Protein AF-A0A6I6NIF6-F1 (afdb_monomer_lite)

Foldseek 3Di:
DDDDDLNVVVVVVLLVLLVVLLVVLDAPLVSLLVSLLVQLVSPPDWAWEKEWEQELPQQKIKIWTACDDFDWQDAPPDDIDTDDADHHHTRPPADNVDRGDGTTMDMDGHDNVCDVVRVVVCCVVVPPDPVDPDPHDYHYHYHYRDPPDDPPDD

Sequence (154 aa):
MGRGLEAAAVMGRMRAASHALARTDVPPSRLMTRLDAFVADLADQLVTCVHLVVDQSTHEVILCLAGHLPVSALPPDGPARMLQTPVGVPLGVNDPYGAGAPFQQATQPAYRESLDQTADLLIKTLLPDMATPDDDVTLLLIGLPIPKGEDFRA

InterPro domains:
  IPR001932 PPM-type phosphatase-like domain [PF07228] (1-105)
  IPR036457 PPM-type phosphatase-like domain superfamily [G3DSA:3.60.40.10] (1-109)
  IPR052016 Bacterial Sigma Factor Regulator [PTHR43156] (1-95)

pLDDT: mean 70.95, std 18.5, range [36.78, 94.5]

Organism: NCBI:txid2686304

Secondary structure (DSSP, 8-state):
---SHHHHHHHHHHHHHHHHHHTT---HHHHHHHHHHHHHTTSS--BEEEEEEEETTTTEEEEEEESPPPPEE--TTS--EE----EEPPBT-S-TTS-SPPPPEEEEEPPGGGHHHHHHHHHHHHS--TTS--SS-EEEEEEPPPPP------

Structure (mmCIF, N/CA/C/O backbone):
data_AF-A0A6I6NIF6-F1
#
_entry.id   AF-A0A6I6NIF6-F1
#
loop_
_atom_site.group_PDB
_atom_site.id
_atom_site.type_symbol
_atom_site.label_atom_id
_atom_site.label_alt_id
_atom_site.label_comp_id
_atom_site.label_asym_id
_atom_site.label_entity_id
_atom_site.label_seq_id
_atom_site.pdbx_PDB_ins_code
_atom_site.Cartn_x
_atom_site.Cartn_y
_atom_site.Cartn_z
_atom_site.occupancy
_atom_site.B_iso_or_equiv
_atom_site.auth_seq_id
_atom_site.auth_comp_id
_atom_site.auth_asym_id
_atom_site.auth_atom_id
_atom_site.pdbx_PDB_model_num
ATOM 1 N N . MET A 1 1 ? 15.464 7.974 -4.167 1.00 47.84 1 MET A N 1
ATOM 2 C CA . MET A 1 1 ? 16.269 8.494 -5.301 1.00 47.84 1 MET A CA 1
ATOM 3 C C . MET A 1 1 ? 15.318 8.900 -6.414 1.00 47.84 1 MET A C 1
ATOM 5 O O . MET A 1 1 ? 14.572 8.054 -6.878 1.00 47.84 1 MET A O 1
ATOM 9 N N . GLY A 1 2 ? 15.321 10.170 -6.822 1.00 52.81 2 GLY A N 1
ATOM 10 C CA . GLY A 1 2 ? 14.531 10.636 -7.962 1.00 52.81 2 GLY A CA 1
ATOM 11 C C . GLY A 1 2 ? 14.369 12.151 -7.959 1.00 52.81 2 GLY A C 1
ATOM 12 O O . GLY A 1 2 ? 13.439 12.672 -7.359 1.00 52.81 2 GLY A O 1
ATOM 13 N N . ARG A 1 3 ? 15.266 12.871 -8.639 1.00 55.28 3 ARG A N 1
ATOM 14 C CA . ARG A 1 3 ? 15.111 14.309 -8.896 1.00 55.28 3 ARG A CA 1
ATOM 15 C C . ARG A 1 3 ? 14.909 14.527 -10.389 1.00 55.28 3 ARG A C 1
ATOM 17 O O . ARG A 1 3 ? 15.618 13.939 -11.199 1.00 55.28 3 ARG A O 1
ATOM 24 N N . GLY A 1 4 ? 13.961 15.391 -10.744 1.00 70.12 4 GLY A N 1
ATOM 25 C CA . GLY A 1 4 ? 13.710 15.793 -12.129 1.00 70.12 4 GLY A CA 1
ATOM 26 C C . GLY A 1 4 ? 12.474 15.157 -12.770 1.00 70.12 4 GLY A C 1
ATOM 27 O O . GLY A 1 4 ? 11.666 14.494 -12.121 1.00 70.12 4 GLY A O 1
ATOM 28 N N . LEU A 1 5 ? 12.314 15.415 -14.069 1.00 78.31 5 LEU A N 1
ATOM 29 C CA . LEU A 1 5 ? 11.116 15.083 -14.847 1.00 78.31 5 LEU A CA 1
ATOM 30 C C . LEU A 1 5 ? 10.793 13.582 -14.853 1.00 78.31 5 LEU A C 1
ATOM 32 O O . LEU A 1 5 ? 9.625 13.204 -14.831 1.00 78.31 5 LEU A O 1
ATOM 36 N N . GLU A 1 6 ? 11.818 12.735 -14.859 1.00 77.50 6 GLU A N 1
ATOM 37 C CA . GLU A 1 6 ? 11.664 11.281 -14.871 1.00 77.50 6 GLU A CA 1
ATOM 38 C C . GLU A 1 6 ? 11.024 10.761 -13.580 1.00 77.50 6 GLU A C 1
ATOM 40 O O . GLU A 1 6 ? 10.026 10.042 -13.636 1.00 77.50 6 GLU A O 1
ATOM 45 N N . ALA A 1 7 ? 11.512 11.211 -12.421 1.00 75.25 7 ALA A N 1
ATOM 46 C CA . ALA A 1 7 ? 10.924 10.878 -11.126 1.00 75.25 7 ALA A CA 1
ATOM 47 C C . ALA A 1 7 ? 9.482 11.397 -11.016 1.00 75.25 7 ALA A C 1
ATOM 49 O O . ALA A 1 7 ? 8.583 10.670 -10.596 1.00 75.25 7 ALA A O 1
ATOM 50 N N . ALA A 1 8 ? 9.223 12.624 -11.480 1.00 80.25 8 ALA A N 1
ATOM 51 C CA . ALA A 1 8 ? 7.867 13.169 -11.527 1.00 80.25 8 ALA A CA 1
ATOM 52 C C . ALA A 1 8 ? 6.931 12.326 -12.417 1.00 80.25 8 ALA A C 1
ATOM 54 O O . ALA A 1 8 ? 5.780 12.077 -12.049 1.00 80.25 8 ALA A O 1
ATOM 55 N N . ALA A 1 9 ? 7.422 11.835 -13.558 1.00 83.56 9 ALA A N 1
ATOM 56 C CA . ALA A 1 9 ? 6.663 10.967 -14.453 1.00 83.56 9 ALA A CA 1
ATOM 57 C C . ALA A 1 9 ? 6.387 9.587 -13.832 1.00 83.56 9 ALA A C 1
ATOM 59 O O . ALA A 1 9 ? 5.251 9.113 -13.900 1.00 83.56 9 ALA A O 1
ATOM 60 N N . VAL A 1 10 ? 7.385 8.964 -13.192 1.00 83.50 10 VAL A N 1
ATOM 61 C CA . VAL A 1 10 ? 7.225 7.715 -12.419 1.00 83.50 10 VAL A CA 1
ATOM 62 C C . VAL A 1 10 ? 6.137 7.887 -11.363 1.00 83.50 10 VAL A C 1
ATOM 64 O O . VAL A 1 10 ? 5.230 7.064 -11.261 1.00 83.50 10 VAL A O 1
ATOM 67 N N . MET A 1 11 ? 6.152 9.002 -10.639 1.00 82.38 11 MET A N 1
ATOM 68 C CA . MET A 1 11 ? 5.196 9.246 -9.564 1.00 82.38 11 MET A CA 1
ATOM 69 C C . MET A 1 11 ? 3.791 9.576 -10.054 1.00 82.38 11 MET A C 1
ATOM 71 O O . MET A 1 11 ? 2.812 9.134 -9.448 1.00 82.38 11 MET A O 1
ATOM 75 N N . GLY A 1 12 ? 3.667 10.278 -11.183 1.00 82.31 12 GLY A N 1
ATOM 76 C CA . GLY A 1 12 ? 2.386 10.455 -11.868 1.00 82.31 12 GLY A CA 1
ATOM 77 C C . GLY A 1 12 ? 1.772 9.112 -12.271 1.00 82.31 12 GLY A C 1
ATOM 78 O O . GLY A 1 12 ? 0.591 8.867 -12.017 1.00 82.31 12 GLY A O 1
ATOM 79 N N . ARG A 1 13 ? 2.595 8.206 -12.817 1.00 88.50 13 ARG A N 1
ATOM 80 C CA . ARG A 1 13 ? 2.191 6.836 -13.158 1.00 88.50 13 ARG A CA 1
ATOM 81 C C . ARG A 1 13 ? 1.793 6.023 -11.923 1.00 88.50 13 ARG A C 1
ATOM 83 O O . ARG A 1 13 ? 0.719 5.427 -11.927 1.00 88.50 13 ARG A O 1
ATOM 90 N N . MET A 1 14 ? 2.589 6.060 -10.853 1.00 86.62 14 MET A N 1
ATOM 91 C CA . MET A 1 14 ? 2.285 5.389 -9.581 1.00 86.62 14 MET A CA 1
ATOM 92 C C . MET A 1 14 ? 0.963 5.862 -8.977 1.00 86.62 14 MET A C 1
ATOM 94 O O . MET A 1 14 ?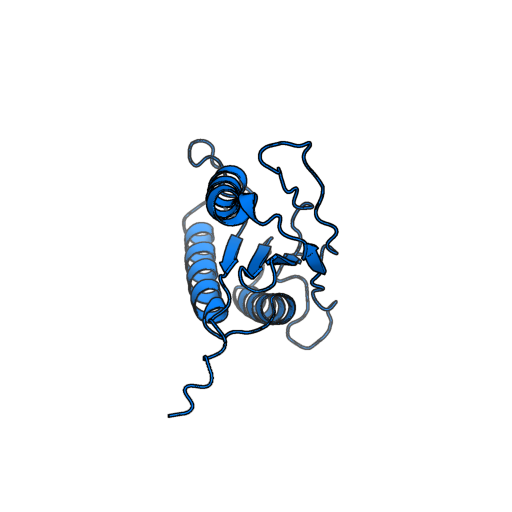 0.134 5.048 -8.571 1.00 86.62 14 MET A O 1
ATOM 98 N N . ARG A 1 15 ? 0.723 7.178 -8.966 1.00 80.12 15 ARG A N 1
ATOM 99 C CA . ARG A 1 15 ? -0.527 7.755 -8.463 1.00 80.12 15 ARG A CA 1
ATOM 100 C C . ARG A 1 15 ? -1.732 7.285 -9.276 1.00 80.12 15 ARG A C 1
ATOM 102 O O . ARG A 1 15 ? -2.748 6.918 -8.691 1.00 80.12 15 ARG A O 1
ATOM 109 N N . ALA A 1 16 ? -1.617 7.268 -10.603 1.00 82.81 16 ALA A N 1
ATOM 110 C CA . ALA A 1 16 ? -2.684 6.808 -11.486 1.00 82.81 16 ALA A CA 1
ATOM 111 C C . ALA A 1 16 ? -2.979 5.308 -11.308 1.00 82.81 16 ALA A C 1
ATOM 113 O O . ALA A 1 16 ? -4.138 4.934 -11.113 1.00 82.81 16 ALA A O 1
ATOM 114 N N . ALA A 1 17 ? -1.941 4.464 -11.326 1.00 87.94 17 ALA A N 1
ATOM 115 C CA . ALA A 1 17 ? -2.064 3.018 -11.144 1.00 87.94 17 ALA A CA 1
ATOM 116 C C . ALA A 1 17 ? -2.700 2.682 -9.794 1.00 87.94 17 ALA A C 1
ATOM 118 O O . ALA A 1 17 ? -3.645 1.897 -9.711 1.00 87.94 17 ALA A O 1
ATOM 119 N N . SER A 1 18 ? -2.235 3.348 -8.744 1.00 83.38 18 SER A N 1
ATOM 120 C CA . SER A 1 18 ? -2.780 3.156 -7.418 1.00 83.38 18 SER A CA 1
ATOM 121 C C . SER A 1 18 ? -4.244 3.579 -7.299 1.00 83.38 18 SER A C 1
ATOM 123 O O . SER A 1 18 ? -5.071 2.809 -6.815 1.00 83.38 18 SER A O 1
ATOM 125 N N . HIS A 1 19 ? -4.598 4.765 -7.797 1.00 78.81 19 HIS A N 1
ATOM 126 C CA . HIS A 1 19 ? -5.982 5.229 -7.767 1.00 78.81 19 HIS A CA 1
ATOM 127 C C . HIS A 1 19 ? -6.921 4.282 -8.533 1.00 78.81 19 HIS A C 1
ATOM 129 O O . HIS A 1 19 ? -8.049 4.041 -8.105 1.00 78.81 19 HIS A O 1
ATOM 135 N N . ALA A 1 20 ? -6.465 3.701 -9.648 1.00 82.38 20 ALA A N 1
ATOM 136 C CA . ALA A 1 20 ? -7.225 2.685 -10.369 1.00 82.38 20 ALA A CA 1
ATOM 137 C C . ALA A 1 20 ? -7.396 1.396 -9.544 1.00 82.38 20 ALA A C 1
ATOM 139 O O . ALA A 1 20 ? -8.505 0.872 -9.445 1.00 82.38 20 ALA A O 1
ATOM 140 N N . LEU A 1 21 ? -6.322 0.907 -8.916 1.00 82.12 21 LEU A N 1
ATOM 141 C CA . LEU A 1 21 ? -6.339 -0.310 -8.101 1.00 82.12 21 LEU A CA 1
ATOM 142 C C . LEU A 1 21 ? -7.177 -0.166 -6.826 1.00 82.12 21 LEU A C 1
ATOM 144 O O . LEU A 1 21 ? -7.890 -1.106 -6.471 1.00 82.12 21 LEU A O 1
ATOM 148 N N . ALA A 1 22 ? -7.154 1.000 -6.179 1.00 78.69 22 ALA A N 1
ATOM 149 C CA . ALA A 1 22 ? -7.939 1.290 -4.978 1.00 78.69 22 ALA A CA 1
ATOM 150 C C . ALA A 1 22 ? -9.454 1.151 -5.215 1.00 78.69 22 ALA A C 1
ATOM 152 O O . ALA A 1 22 ? -10.201 0.826 -4.299 1.00 78.69 22 ALA A O 1
ATOM 153 N N . ARG A 1 23 ? -9.918 1.316 -6.462 1.00 78.12 23 ARG A N 1
ATOM 154 C CA . ARG A 1 23 ? -11.331 1.148 -6.847 1.00 78.12 23 ARG A CA 1
ATOM 155 C C . ARG A 1 23 ? -11.752 -0.308 -7.057 1.00 78.12 23 ARG A C 1
ATOM 157 O O . ARG A 1 23 ? -12.916 -0.554 -7.352 1.00 78.12 23 ARG A O 1
ATOM 164 N N . THR A 1 24 ? -10.826 -1.265 -6.955 1.00 80.62 24 THR A N 1
ATOM 165 C CA . THR A 1 24 ? -11.101 -2.690 -7.224 1.00 80.62 24 THR A CA 1
ATOM 166 C C . THR A 1 24 ? -11.516 -3.493 -5.988 1.00 80.62 24 THR A C 1
ATOM 168 O O . THR A 1 24 ? -11.614 -4.713 -6.086 1.00 80.62 24 THR A O 1
ATOM 171 N N . ASP A 1 25 ? -11.746 -2.824 -4.850 1.00 76.69 25 ASP A N 1
ATOM 172 C CA . ASP A 1 25 ? -12.160 -3.416 -3.562 1.00 76.69 25 ASP A CA 1
ATOM 173 C C . ASP A 1 25 ? -11.295 -4.614 -3.124 1.00 76.69 25 ASP A C 1
ATOM 175 O O . ASP A 1 25 ? -11.754 -5.601 -2.550 1.00 76.69 25 ASP A O 1
ATOM 179 N N . VAL A 1 26 ? -10.000 -4.562 -3.450 1.00 85.19 26 VAL A N 1
ATOM 180 C CA . VAL A 1 26 ? -9.047 -5.596 -3.045 1.00 85.19 26 VAL A CA 1
ATOM 181 C C . VAL A 1 26 ? -8.408 -5.257 -1.699 1.00 85.19 26 VAL A C 1
ATOM 183 O O . VAL A 1 26 ? -8.159 -4.083 -1.419 1.00 85.19 26 VAL A O 1
ATOM 186 N N . PRO A 1 27 ? -8.056 -6.269 -0.883 1.00 87.75 27 PRO A N 1
ATOM 187 C CA . PRO A 1 27 ? -7.347 -6.037 0.369 1.00 87.75 27 PRO A CA 1
ATOM 188 C C . PRO A 1 27 ? -6.017 -5.286 0.164 1.00 87.75 27 PRO A C 1
ATOM 190 O O . PRO A 1 27 ? -5.341 -5.531 -0.844 1.00 87.75 27 PRO A O 1
ATOM 193 N N . PRO A 1 28 ? -5.588 -4.446 1.129 1.00 89.44 28 PRO A N 1
ATOM 194 C CA . PRO A 1 28 ? -4.350 -3.664 1.049 1.00 89.44 28 PRO A CA 1
ATOM 195 C C . PRO A 1 28 ? -3.103 -4.463 0.653 1.00 89.44 28 PRO A C 1
ATOM 197 O O . PRO A 1 28 ? -2.352 -4.032 -0.217 1.00 89.44 28 PRO A O 1
ATOM 200 N N . SER A 1 29 ? -2.908 -5.655 1.223 1.00 92.38 29 SER A N 1
ATOM 201 C CA . SER A 1 29 ? -1.788 -6.554 0.885 1.00 92.38 29 SER A CA 1
ATOM 202 C C . SER A 1 29 ? -1.752 -6.938 -0.600 1.00 92.38 29 SER A C 1
ATOM 204 O O . SER A 1 29 ? -0.700 -6.929 -1.248 1.00 92.38 29 SER A O 1
ATOM 206 N N . ARG A 1 30 ? -2.921 -7.234 -1.177 1.00 92.31 30 ARG A N 1
ATOM 207 C CA . ARG A 1 30 ? -3.057 -7.612 -2.586 1.00 92.31 30 ARG A CA 1
ATOM 208 C C . ARG A 1 30 ? -2.913 -6.410 -3.511 1.00 92.31 30 ARG A C 1
ATOM 210 O O . ARG A 1 30 ? -2.340 -6.553 -4.588 1.00 92.31 30 ARG A O 1
ATOM 217 N N . LEU A 1 31 ? -3.407 -5.242 -3.102 1.00 91.62 31 LEU A N 1
ATOM 218 C CA . LEU A 1 31 ? -3.152 -3.990 -3.814 1.00 91.62 31 LEU A CA 1
ATOM 219 C C . LEU A 1 31 ? -1.650 -3.705 -3.872 1.00 91.62 31 LEU A C 1
ATOM 221 O O . LEU A 1 31 ? -1.132 -3.437 -4.952 1.00 91.62 31 LEU A O 1
ATOM 225 N N . MET A 1 32 ? -0.955 -3.843 -2.740 1.00 92.19 32 MET A N 1
ATOM 226 C CA . MET A 1 32 ? 0.488 -3.629 -2.646 1.00 92.19 32 MET A CA 1
ATOM 227 C C . MET A 1 32 ? 1.258 -4.587 -3.559 1.00 92.19 32 MET A C 1
ATOM 229 O O . MET A 1 32 ? 2.115 -4.153 -4.314 1.00 92.19 32 MET A O 1
ATOM 233 N N . THR A 1 33 ? 0.856 -5.861 -3.604 1.00 92.81 33 THR A N 1
ATOM 234 C CA . THR A 1 33 ? 1.426 -6.858 -4.532 1.00 92.81 33 THR A CA 1
ATOM 235 C C . THR A 1 33 ? 1.245 -6.462 -6.006 1.00 92.81 33 THR A C 1
ATOM 237 O O . THR A 1 33 ? 2.130 -6.673 -6.828 1.00 92.81 33 THR A O 1
ATOM 240 N N . ARG A 1 34 ? 0.100 -5.871 -6.374 1.00 92.12 34 ARG A N 1
ATOM 241 C CA . ARG A 1 34 ? -0.137 -5.397 -7.751 1.00 92.12 34 ARG A CA 1
ATOM 242 C C . ARG A 1 34 ? 0.667 -4.140 -8.077 1.00 92.12 34 ARG A C 1
ATOM 244 O O . ARG A 1 34 ? 1.122 -3.999 -9.207 1.00 92.12 34 ARG A O 1
ATOM 251 N N . LEU A 1 35 ? 0.829 -3.239 -7.109 1.00 91.31 35 LEU A N 1
ATOM 252 C CA . LEU A 1 35 ? 1.697 -2.071 -7.258 1.00 91.31 35 LEU A CA 1
ATOM 253 C C . LEU A 1 35 ? 3.168 -2.468 -7.372 1.00 91.31 35 LEU A C 1
ATOM 255 O O . LEU A 1 35 ? 3.895 -1.852 -8.134 1.00 91.31 35 LEU A O 1
ATOM 259 N N . ASP A 1 36 ? 3.591 -3.505 -6.661 1.00 92.06 36 ASP A N 1
ATOM 260 C CA . ASP A 1 36 ? 4.949 -4.041 -6.714 1.00 92.06 36 ASP A CA 1
ATOM 261 C C . ASP A 1 36 ? 5.292 -4.562 -8.114 1.00 92.06 36 ASP A C 1
ATOM 263 O O . ASP A 1 36 ? 6.285 -4.147 -8.706 1.00 92.06 36 ASP A O 1
ATOM 267 N N . ALA A 1 37 ? 4.392 -5.358 -8.705 1.00 90.69 37 ALA A N 1
ATOM 268 C CA . ALA A 1 37 ? 4.513 -5.795 -10.096 1.00 90.69 37 ALA A CA 1
ATOM 269 C C . ALA A 1 37 ? 4.533 -4.609 -11.077 1.00 90.69 37 ALA A C 1
ATOM 271 O O . ALA A 1 37 ? 5.326 -4.588 -12.011 1.00 90.69 37 ALA A O 1
ATOM 272 N N . PHE A 1 38 ? 3.705 -3.589 -10.837 1.00 90.81 38 PHE A N 1
ATOM 273 C CA . PHE A 1 38 ? 3.713 -2.374 -11.648 1.00 90.81 38 PHE A CA 1
ATOM 274 C C . PHE A 1 38 ? 5.038 -1.601 -11.548 1.00 90.81 38 PHE A C 1
ATOM 276 O O . PHE A 1 38 ? 5.511 -1.079 -12.553 1.00 90.81 38 PHE A O 1
ATOM 283 N N . VAL A 1 39 ? 5.648 -1.514 -10.361 1.00 89.69 39 VAL A N 1
ATOM 284 C CA . VAL A 1 39 ? 6.959 -0.869 -10.172 1.00 89.69 39 VAL A CA 1
ATOM 285 C C . VAL A 1 39 ? 8.066 -1.670 -10.851 1.00 89.69 39 VAL A C 1
ATOM 287 O O . VAL A 1 39 ? 8.953 -1.063 -11.448 1.00 89.69 39 VAL A O 1
ATOM 290 N N . ALA A 1 40 ? 7.993 -3.004 -10.829 1.00 87.56 40 ALA A N 1
ATOM 291 C CA . ALA A 1 40 ? 8.948 -3.861 -11.527 1.00 87.56 40 ALA A CA 1
ATOM 292 C C . ALA A 1 40 ? 9.000 -3.567 -13.042 1.00 87.56 40 ALA A C 1
ATOM 294 O O . ALA A 1 40 ? 10.082 -3.559 -13.628 1.00 87.56 40 ALA A O 1
ATOM 295 N N . ASP A 1 41 ? 7.864 -3.216 -13.657 1.00 87.69 41 ASP A N 1
ATOM 296 C CA . ASP A 1 41 ? 7.793 -2.808 -15.070 1.00 87.69 41 ASP A CA 1
ATOM 297 C C . ASP A 1 41 ? 8.435 -1.434 -15.350 1.00 87.69 41 ASP A C 1
ATOM 299 O O . ASP A 1 41 ? 8.703 -1.095 -16.505 1.00 87.69 41 ASP A O 1
ATOM 303 N N . LEU A 1 42 ? 8.681 -0.615 -14.320 1.00 84.06 42 LEU A N 1
ATOM 304 C CA . LEU A 1 42 ? 9.281 0.713 -14.475 1.00 84.06 42 LEU A CA 1
ATOM 305 C C . LEU A 1 42 ? 10.815 0.706 -14.508 1.00 84.06 42 LEU A C 1
ATOM 307 O O . LEU A 1 42 ? 11.366 1.773 -14.760 1.00 84.06 42 LEU A O 1
ATOM 311 N N . ALA A 1 43 ? 11.450 -0.461 -14.317 1.00 74.62 43 ALA A N 1
ATOM 312 C CA . ALA A 1 43 ? 12.896 -0.722 -14.283 1.00 74.62 43 ALA A CA 1
ATOM 313 C C . ALA A 1 43 ? 13.706 0.172 -13.315 1.00 74.62 43 ALA A C 1
ATOM 315 O O . ALA A 1 43 ? 13.665 1.400 -13.362 1.00 74.62 43 ALA A O 1
ATOM 316 N N . ASP A 1 44 ? 14.484 -0.454 -12.428 1.00 77.19 44 ASP A N 1
ATOM 317 C CA . ASP A 1 44 ? 15.379 0.221 -11.469 1.00 77.19 44 ASP A CA 1
ATOM 318 C C . ASP A 1 44 ? 14.696 1.259 -10.548 1.00 77.19 44 ASP A C 1
ATOM 320 O O . ASP A 1 44 ? 15.345 2.156 -10.005 1.00 77.19 44 ASP A O 1
ATOM 324 N N . GLN A 1 45 ? 13.380 1.144 -10.341 1.00 83.00 45 GLN A N 1
ATOM 325 C CA . GLN A 1 45 ? 12.622 1.998 -9.426 1.00 83.00 45 GLN A CA 1
ATOM 326 C C . GLN A 1 45 ? 12.347 1.277 -8.110 1.00 83.00 45 GLN A C 1
ATOM 328 O O . GLN A 1 45 ? 11.893 0.136 -8.101 1.00 83.00 45 GLN A O 1
ATOM 333 N N . LEU A 1 46 ? 12.555 1.985 -7.001 1.00 85.94 46 LEU A N 1
ATOM 334 C CA . LEU A 1 46 ? 12.137 1.554 -5.671 1.00 85.94 46 LEU A CA 1
ATOM 335 C C . LEU A 1 46 ? 11.207 2.600 -5.072 1.00 85.94 46 LEU A C 1
ATOM 337 O O . LEU A 1 46 ? 11.541 3.786 -5.050 1.00 85.94 46 LEU A O 1
ATOM 341 N N . VAL A 1 47 ? 10.052 2.160 -4.573 1.00 85.31 47 VAL A N 1
ATOM 342 C CA . VAL A 1 47 ? 9.030 3.064 -4.026 1.00 85.31 47 VAL A CA 1
ATOM 343 C C . VAL A 1 47 ? 8.604 2.601 -2.641 1.00 85.31 47 VAL A C 1
ATOM 345 O O . VAL A 1 47 ? 8.213 1.449 -2.452 1.00 85.31 47 VAL A O 1
ATOM 348 N N . THR A 1 48 ? 8.648 3.507 -1.666 1.00 86.19 48 THR A N 1
ATOM 349 C CA . THR A 1 48 ? 8.036 3.270 -0.359 1.00 86.19 48 THR A CA 1
ATOM 350 C C . THR A 1 48 ? 6.554 3.636 -0.419 1.00 86.19 48 THR A C 1
ATOM 352 O O . THR A 1 48 ? 6.142 4.600 -1.070 1.00 86.19 48 THR A O 1
ATOM 355 N N . CYS A 1 49 ? 5.706 2.831 0.213 1.00 85.56 49 CYS A N 1
ATOM 356 C CA . CYS A 1 49 ? 4.263 3.014 0.126 1.00 85.56 49 CYS A CA 1
ATOM 357 C C . CYS A 1 49 ? 3.563 2.627 1.426 1.00 85.56 49 CYS A C 1
ATOM 359 O O . CYS A 1 49 ? 3.904 1.632 2.072 1.00 85.56 49 CYS A O 1
ATOM 361 N N . VAL A 1 50 ? 2.542 3.410 1.773 1.00 85.19 50 VAL A N 1
ATOM 362 C CA . VAL A 1 50 ? 1.571 3.082 2.815 1.00 85.19 50 VAL A CA 1
ATOM 363 C C . VAL A 1 50 ? 0.196 3.046 2.176 1.00 85.19 50 VAL A C 1
ATOM 365 O O . VAL A 1 50 ? -0.278 4.042 1.625 1.00 85.19 50 VAL A O 1
ATOM 368 N N . HIS A 1 51 ? -0.467 1.900 2.298 1.00 85.69 51 HIS A N 1
ATOM 369 C CA . HIS A 1 51 ? -1.877 1.775 1.967 1.00 85.69 51 HIS A CA 1
ATOM 370 C C . HIS A 1 51 ? -2.692 1.635 3.246 1.00 85.69 51 HIS A C 1
ATOM 372 O O . HIS A 1 51 ? -2.475 0.701 4.022 1.00 85.69 51 HIS A O 1
ATOM 378 N N . LEU A 1 52 ? -3.635 2.551 3.444 1.00 80.94 52 LEU A N 1
ATOM 379 C CA . LEU A 1 52 ? -4.466 2.644 4.632 1.00 80.94 52 LEU A CA 1
ATOM 380 C C . LEU A 1 52 ? -5.938 2.668 4.213 1.00 80.94 52 LEU A C 1
ATOM 382 O O . LEU A 1 52 ? -6.364 3.517 3.433 1.00 80.94 52 LEU A O 1
ATOM 386 N N . VAL A 1 53 ? -6.722 1.730 4.736 1.00 81.75 53 VAL A N 1
ATOM 387 C CA . VAL A 1 53 ? -8.178 1.696 4.556 1.00 81.75 53 VAL A CA 1
ATOM 388 C C . VAL A 1 53 ? -8.834 2.000 5.881 1.00 81.75 53 VAL A C 1
ATOM 390 O O . VAL A 1 53 ? -8.496 1.379 6.885 1.00 81.75 53 VAL A O 1
ATOM 393 N N . VAL A 1 54 ? -9.771 2.937 5.874 1.00 77.44 54 VAL A N 1
ATOM 394 C CA . VAL A 1 54 ? -10.553 3.298 7.053 1.00 77.44 54 VAL A CA 1
ATOM 395 C C . VAL A 1 54 ? -11.960 2.741 6.902 1.00 77.44 54 VAL A C 1
ATOM 397 O O . VAL A 1 54 ? -12.743 3.278 6.125 1.00 77.44 54 VAL A O 1
ATOM 400 N N . ASP A 1 55 ? -12.293 1.695 7.655 1.00 76.38 55 ASP A N 1
ATOM 401 C CA . ASP A 1 55 ? -13.644 1.142 7.701 1.00 76.38 55 ASP A CA 1
ATOM 402 C C . ASP A 1 55 ? -14.458 1.804 8.814 1.00 76.38 55 ASP A C 1
ATOM 404 O O . ASP A 1 55 ? -14.302 1.532 10.006 1.00 76.38 55 ASP A O 1
ATOM 408 N N . GLN A 1 56 ? -15.341 2.714 8.406 1.00 69.94 56 GLN A N 1
ATOM 409 C CA . GLN A 1 56 ? -16.214 3.437 9.325 1.00 69.94 56 GLN A CA 1
ATOM 410 C C . GLN A 1 56 ? -17.328 2.556 9.900 1.00 69.94 56 GLN A C 1
ATOM 412 O O . GLN A 1 56 ? -17.847 2.872 10.968 1.00 69.94 56 GLN A O 1
ATOM 417 N N . SER A 1 57 ? -17.694 1.469 9.214 1.00 76.06 57 SER A N 1
ATOM 418 C CA . SER A 1 57 ? -18.757 0.564 9.654 1.00 76.06 57 SER A CA 1
ATOM 419 C C . SER A 1 57 ? -18.289 -0.344 10.789 1.00 76.06 57 SER A C 1
ATOM 421 O O . SER A 1 57 ? -19.045 -0.593 11.728 1.00 76.06 57 SER A O 1
ATOM 423 N N . THR A 1 58 ? -17.029 -0.785 10.739 1.00 78.25 58 THR A N 1
ATOM 424 C CA . THR A 1 58 ? -16.415 -1.621 11.780 1.00 78.25 58 THR A CA 1
ATOM 425 C C . THR A 1 58 ? -15.590 -0.824 12.787 1.00 78.25 58 THR A C 1
ATOM 427 O O . THR A 1 58 ? -15.210 -1.368 13.821 1.00 78.25 58 THR A O 1
ATOM 430 N N . HIS A 1 59 ? -15.354 0.467 12.531 1.00 75.75 59 HIS A N 1
ATOM 431 C CA . HIS A 1 59 ? -14.426 1.305 13.292 1.00 75.75 59 HIS A CA 1
ATOM 432 C C . HIS A 1 59 ? -13.017 0.707 13.324 1.00 75.75 59 HIS A C 1
ATOM 434 O O . HIS A 1 59 ? -12.384 0.599 14.374 1.00 75.75 59 HIS A O 1
ATOM 440 N N . GLU A 1 60 ? -12.504 0.336 12.155 1.00 81.00 60 GLU A N 1
ATOM 441 C CA . GLU A 1 60 ? -11.178 -0.252 12.002 1.00 81.00 60 GLU A CA 1
ATOM 442 C C . GLU A 1 60 ? -10.353 0.488 10.950 1.00 81.00 60 GLU A C 1
ATOM 444 O O . GLU A 1 60 ? -10.867 1.110 10.021 1.00 81.00 60 GLU A O 1
ATOM 449 N N . VAL A 1 61 ? -9.035 0.405 11.097 1.00 81.31 61 VAL A N 1
ATOM 450 C CA . VAL A 1 61 ? -8.067 0.809 10.086 1.00 81.31 61 VAL A CA 1
ATOM 451 C C . VAL A 1 61 ? -7.273 -0.414 9.665 1.00 81.31 61 VAL A C 1
ATOM 453 O O . VAL A 1 61 ? -6.732 -1.125 10.509 1.00 81.31 61 VAL A O 1
ATOM 456 N N . ILE A 1 62 ? -7.160 -0.640 8.363 1.00 87.44 62 ILE A N 1
ATOM 457 C CA . ILE A 1 62 ? -6.351 -1.712 7.789 1.00 87.44 62 ILE A CA 1
ATOM 458 C C . ILE A 1 62 ? -5.149 -1.077 7.101 1.00 87.44 62 ILE A C 1
ATOM 460 O O . ILE A 1 62 ? -5.315 -0.252 6.204 1.00 87.44 62 ILE A O 1
ATOM 464 N N . LEU A 1 63 ? -3.943 -1.469 7.502 1.00 88.88 63 LEU A N 1
ATOM 465 C CA . LEU A 1 63 ? -2.698 -0.916 6.979 1.00 88.88 63 LEU A CA 1
ATOM 466 C C . LEU A 1 63 ? -1.854 -1.991 6.314 1.00 88.88 63 LEU A C 1
ATOM 468 O O . LEU A 1 63 ? -1.799 -3.121 6.790 1.00 88.88 63 LEU A O 1
ATOM 472 N N . CYS A 1 64 ? -1.152 -1.612 5.252 1.00 92.50 64 CYS A N 1
ATOM 473 C CA . CYS A 1 64 ? -0.097 -2.397 4.624 1.00 92.50 64 CYS A CA 1
ATOM 474 C C . CYS A 1 64 ? 1.061 -1.461 4.259 1.00 92.50 64 CYS A C 1
ATOM 476 O O . CYS A 1 64 ? 0.838 -0.439 3.606 1.00 92.50 64 CYS A O 1
ATOM 478 N N . LEU A 1 65 ? 2.281 -1.795 4.692 1.00 91.44 65 LEU A N 1
ATOM 479 C CA . LEU A 1 65 ? 3.470 -0.958 4.514 1.00 91.44 65 LEU A CA 1
ATOM 480 C C . LEU A 1 65 ? 4.489 -1.664 3.614 1.00 91.44 65 LEU A C 1
ATOM 482 O O . LEU A 1 65 ? 4.801 -2.836 3.823 1.00 91.44 65 LEU A O 1
ATOM 486 N N . ALA A 1 66 ? 5.041 -0.924 2.656 1.00 91.50 66 ALA A N 1
ATOM 487 C CA . ALA A 1 66 ? 6.142 -1.338 1.793 1.00 91.50 66 ALA A CA 1
ATOM 488 C C . ALA A 1 66 ? 7.309 -0.362 1.975 1.00 91.50 66 ALA A C 1
ATOM 490 O O . ALA A 1 66 ? 7.234 0.783 1.534 1.00 91.50 66 ALA A O 1
ATOM 491 N N . GLY A 1 67 ? 8.357 -0.774 2.689 1.00 87.50 67 GLY A N 1
ATOM 492 C CA . GLY A 1 67 ? 9.576 0.011 2.912 1.00 87.50 67 GLY A CA 1
ATOM 493 C C . GLY A 1 67 ? 9.395 1.317 3.691 1.00 87.50 67 GLY A C 1
ATOM 494 O O . GLY A 1 67 ? 10.339 2.092 3.796 1.00 87.50 67 GLY A O 1
ATOM 495 N N . HIS A 1 68 ? 8.197 1.587 4.208 1.00 84.31 68 HIS A N 1
ATOM 496 C CA . HIS A 1 68 ? 7.866 2.837 4.881 1.00 84.31 68 HIS A CA 1
ATOM 497 C C . HIS A 1 68 ? 8.102 2.745 6.392 1.00 84.31 68 HIS A C 1
ATOM 499 O O . HIS A 1 68 ? 7.934 1.680 6.992 1.00 84.31 68 HIS A O 1
ATOM 505 N N . LEU A 1 69 ? 8.440 3.874 7.024 1.00 75.56 69 LEU A N 1
ATOM 506 C CA . LEU A 1 69 ? 8.565 3.943 8.477 1.00 75.56 69 LEU A CA 1
ATOM 507 C C . LEU A 1 69 ? 7.226 3.616 9.171 1.00 75.56 69 LEU A C 1
ATOM 509 O O . LEU A 1 69 ? 6.158 3.904 8.618 1.00 75.56 69 LEU A O 1
ATOM 513 N N . PRO A 1 70 ? 7.259 3.039 10.385 1.00 74.62 70 PRO A N 1
ATOM 514 C CA . PRO A 1 70 ? 6.055 2.763 11.161 1.00 74.62 70 PRO A CA 1
ATOM 515 C C . PRO A 1 70 ? 5.132 3.987 11.291 1.00 74.62 70 PRO A C 1
ATOM 517 O O . PRO A 1 70 ? 5.579 5.094 11.588 1.00 74.62 70 PRO A O 1
ATOM 520 N N . VAL A 1 71 ? 3.831 3.779 11.074 1.00 71.31 71 VAL A N 1
ATOM 521 C CA . VAL A 1 71 ? 2.815 4.841 11.120 1.00 71.31 71 VAL A CA 1
ATOM 522 C C . VAL A 1 71 ? 2.317 5.016 12.550 1.00 71.31 71 VAL A C 1
ATOM 524 O O . VAL A 1 71 ? 1.930 4.047 13.202 1.00 71.31 71 VAL A O 1
ATOM 527 N N . SER A 1 72 ? 2.270 6.256 13.031 1.00 70.12 72 SER A N 1
ATOM 528 C CA . SER A 1 72 ? 1.647 6.595 14.313 1.00 70.12 72 SER A CA 1
ATOM 529 C C . SER A 1 72 ? 0.269 7.216 14.104 1.00 70.12 72 SER A C 1
ATOM 531 O O . SER A 1 72 ? 0.082 8.048 13.222 1.00 70.12 72 SER A O 1
ATOM 533 N N . ALA A 1 73 ? -0.693 6.830 14.936 1.00 70.00 73 ALA A N 1
ATOM 534 C CA . ALA A 1 73 ? -1.983 7.492 15.049 1.00 70.00 73 ALA A CA 1
ATOM 535 C C . ALA A 1 73 ? -1.963 8.450 16.241 1.00 70.00 73 ALA A C 1
ATOM 537 O O . ALA A 1 73 ? -1.603 8.054 17.350 1.00 70.00 73 ALA A O 1
ATOM 538 N N . LEU A 1 74 ? -2.389 9.690 16.020 1.00 63.88 74 LEU A N 1
ATOM 539 C CA . LEU A 1 74 ? -2.574 10.684 17.070 1.00 63.88 74 LEU A CA 1
ATOM 540 C C . LEU A 1 74 ? -4.078 10.834 17.347 1.00 63.88 74 LEU A C 1
ATOM 542 O O . LEU A 1 74 ? -4.776 11.420 16.520 1.00 63.88 74 LEU A O 1
ATOM 546 N N . PRO A 1 75 ? -4.604 10.266 18.447 1.00 62.81 75 PRO A N 1
ATOM 547 C CA . PRO A 1 75 ? -5.989 10.498 18.835 1.00 62.81 75 PRO A CA 1
ATOM 548 C C . PRO A 1 75 ? -6.182 11.960 19.290 1.00 62.81 75 PRO A C 1
ATOM 550 O O . PRO A 1 75 ? -5.238 12.536 19.833 1.00 62.81 75 PRO A O 1
ATOM 553 N N . PRO A 1 76 ? -7.385 12.547 19.121 1.00 56.56 76 PRO A N 1
ATOM 554 C CA . PRO A 1 76 ? -7.669 13.934 19.504 1.00 56.56 76 PRO A CA 1
ATOM 555 C C . PRO A 1 76 ? -7.320 14.251 20.964 1.00 56.56 76 PRO A C 1
ATOM 557 O O . PRO A 1 76 ? -6.712 15.281 21.237 1.00 56.56 76 PRO A O 1
ATOM 560 N N . ASP A 1 77 ? -7.630 13.324 21.877 1.00 62.94 77 ASP A N 1
ATOM 561 C CA . ASP A 1 77 ? -7.511 13.524 23.327 1.00 62.94 77 ASP A CA 1
ATOM 562 C C . ASP A 1 77 ? -6.521 12.558 23.998 1.00 62.94 77 ASP A C 1
ATOM 564 O O . ASP A 1 77 ? -6.722 12.105 25.126 1.00 62.94 77 ASP A O 1
ATOM 568 N N . GLY A 1 78 ? -5.429 12.193 23.321 1.00 65.38 78 GLY A N 1
ATOM 569 C CA . GLY A 1 78 ? -4.478 11.247 23.900 1.00 65.38 78 GLY A CA 1
ATOM 570 C C . GLY A 1 78 ? -3.084 11.257 23.284 1.00 65.38 78 GLY A C 1
ATOM 571 O O . GLY A 1 78 ? -2.824 11.953 22.303 1.00 65.38 78 GLY A O 1
ATOM 572 N N . PRO A 1 79 ? -2.158 10.473 23.861 1.00 68.06 79 PRO A N 1
ATOM 573 C CA . PRO A 1 79 ? -0.813 10.355 23.324 1.00 68.06 79 PRO A CA 1
ATOM 574 C C . PRO A 1 79 ? -0.825 9.651 21.963 1.00 68.06 79 PRO A C 1
ATOM 576 O O . PRO A 1 79 ? -1.643 8.762 21.708 1.00 68.06 79 PRO A O 1
ATOM 579 N N . ALA A 1 80 ? 0.134 10.015 21.107 1.00 67.19 80 ALA A N 1
ATOM 580 C CA . ALA A 1 80 ? 0.391 9.293 19.868 1.00 67.19 80 ALA A CA 1
ATOM 581 C C . ALA A 1 80 ? 0.649 7.807 20.159 1.00 67.19 80 ALA A C 1
ATOM 583 O O . ALA A 1 80 ? 1.396 7.454 21.075 1.00 67.19 80 ALA A O 1
ATOM 584 N N . ARG A 1 81 ? 0.049 6.935 19.352 1.00 68.12 81 ARG A N 1
ATOM 585 C CA . ARG A 1 81 ? 0.222 5.484 19.428 1.00 68.12 81 ARG A CA 1
ATOM 586 C C . ARG A 1 81 ? 0.762 4.949 18.113 1.00 68.12 81 ARG A C 1
ATOM 588 O O . ARG A 1 81 ? 0.263 5.291 17.044 1.00 68.12 81 ARG A O 1
ATOM 595 N N . MET A 1 82 ? 1.751 4.069 18.189 1.00 73.00 82 MET A N 1
ATOM 596 C CA . MET A 1 82 ? 2.266 3.388 17.006 1.00 73.00 82 MET A CA 1
ATOM 597 C C . MET A 1 82 ? 1.265 2.334 16.530 1.00 73.00 82 MET A C 1
ATOM 599 O O . MET A 1 82 ? 0.828 1.493 17.321 1.00 73.00 82 MET A O 1
ATOM 603 N N . LEU A 1 83 ? 0.928 2.349 15.243 1.00 80.75 83 LEU A N 1
ATOM 604 C CA . LEU A 1 83 ? 0.100 1.318 14.630 1.00 80.75 83 LEU A CA 1
ATOM 605 C C . LEU A 1 83 ? 0.957 0.077 14.380 1.00 80.75 83 LEU A C 1
ATOM 607 O O . LEU A 1 83 ? 1.933 0.115 13.633 1.00 80.75 83 LEU A O 1
ATOM 611 N N . GLN A 1 84 ? 0.592 -1.036 15.016 1.00 86.44 84 GLN A N 1
ATOM 612 C CA . GLN A 1 84 ? 1.345 -2.286 14.925 1.00 86.44 84 GLN A CA 1
ATOM 613 C C . GLN A 1 84 ? 1.079 -2.959 13.575 1.00 86.44 84 GLN A C 1
ATOM 615 O O . GLN A 1 84 ? 0.082 -3.656 13.404 1.00 86.44 84 GLN A O 1
ATOM 620 N N . THR A 1 85 ? 1.958 -2.728 12.602 1.00 87.69 85 THR A N 1
ATOM 621 C CA . THR A 1 85 ? 1.855 -3.325 11.264 1.00 87.69 85 THR A CA 1
ATOM 622 C C . THR A 1 85 ? 3.233 -3.789 10.800 1.00 87.69 85 THR A C 1
ATOM 624 O O . THR A 1 85 ? 4.184 -3.014 10.920 1.00 87.69 85 THR A O 1
ATOM 627 N N . PRO A 1 86 ? 3.375 -5.019 10.272 1.00 92.25 86 PRO A N 1
ATOM 628 C CA . PRO A 1 86 ? 4.631 -5.452 9.675 1.00 92.25 86 PRO A CA 1
ATOM 629 C C . PRO A 1 86 ? 5.038 -4.537 8.515 1.00 92.25 86 PRO A C 1
ATOM 631 O O . PRO A 1 86 ? 4.197 -4.118 7.718 1.00 92.25 86 PRO A O 1
ATOM 634 N N . VAL A 1 87 ? 6.333 -4.247 8.412 1.00 90.25 87 VAL A N 1
ATOM 635 C CA . VAL A 1 87 ? 6.896 -3.449 7.317 1.00 90.25 87 VAL A CA 1
ATOM 636 C C . VAL A 1 87 ? 7.486 -4.402 6.284 1.00 90.25 87 VAL A C 1
ATOM 638 O O . VAL A 1 87 ? 8.426 -5.137 6.584 1.00 90.25 87 VAL A O 1
ATOM 641 N N . GLY A 1 88 ? 6.914 -4.411 5.080 1.00 91.50 88 GLY A N 1
ATOM 642 C CA . GLY A 1 88 ? 7.468 -5.132 3.936 1.00 91.50 88 GLY A CA 1
ATOM 643 C C . GLY A 1 88 ? 8.670 -4.410 3.325 1.00 91.50 88 GLY A C 1
ATOM 644 O O . GLY A 1 88 ? 9.006 -3.290 3.708 1.00 91.50 88 GLY A O 1
ATOM 645 N N . VAL A 1 89 ? 9.300 -5.031 2.331 1.00 92.50 89 VAL A N 1
ATOM 646 C CA . VAL A 1 89 ? 10.327 -4.371 1.507 1.00 92.50 89 VAL A CA 1
ATOM 647 C C . VAL A 1 89 ? 9.715 -3.237 0.667 1.00 92.50 89 VAL A C 1
ATOM 649 O O . VAL A 1 89 ? 8.501 -3.229 0.462 1.00 92.50 89 VAL A O 1
ATOM 652 N N . PRO A 1 90 ? 10.502 -2.255 0.191 1.00 91.38 90 PRO A N 1
ATOM 653 C CA . PRO A 1 90 ? 10.026 -1.308 -0.814 1.00 91.38 90 PRO A CA 1
ATOM 654 C C . PRO A 1 90 ? 9.460 -2.016 -2.053 1.00 91.38 90 PRO A C 1
ATOM 656 O O . PRO A 1 90 ? 9.889 -3.117 -2.401 1.00 91.38 90 PRO A O 1
ATOM 659 N N . LEU A 1 91 ? 8.524 -1.362 -2.736 1.00 90.81 91 LEU A N 1
ATOM 660 C CA . LEU A 1 91 ? 8.020 -1.834 -4.023 1.00 90.81 91 LEU A CA 1
ATOM 661 C C . LEU A 1 91 ? 9.149 -1.851 -5.056 1.00 90.81 91 LEU A C 1
ATOM 663 O O . LEU A 1 91 ? 9.972 -0.936 -5.065 1.00 90.81 91 LEU A O 1
ATOM 667 N N . GLY A 1 92 ? 9.159 -2.861 -5.921 1.00 89.62 92 GLY A N 1
ATOM 668 C CA . GLY A 1 92 ? 10.213 -3.126 -6.898 1.00 89.62 92 GLY A CA 1
ATOM 669 C C . GLY A 1 92 ? 11.343 -4.018 -6.373 1.00 89.62 92 GLY A C 1
ATOM 670 O O . GLY A 1 92 ? 12.233 -4.367 -7.142 1.00 89.62 92 GLY A O 1
ATOM 671 N N . VAL A 1 93 ? 11.329 -4.399 -5.085 1.00 89.75 93 VAL A N 1
ATOM 672 C CA . VAL A 1 93 ? 12.325 -5.330 -4.517 1.00 89.75 93 VAL A CA 1
ATOM 673 C C . VAL A 1 93 ? 11.972 -6.789 -4.786 1.00 89.75 93 VAL A C 1
ATOM 675 O O . VAL A 1 93 ? 12.879 -7.590 -5.015 1.00 89.75 93 VAL A O 1
ATOM 678 N N . ASN A 1 94 ? 10.691 -7.165 -4.712 1.00 88.50 94 ASN A N 1
ATOM 679 C CA . ASN A 1 94 ? 10.322 -8.547 -5.001 1.00 88.50 94 ASN A CA 1
ATOM 680 C C . ASN A 1 94 ? 10.406 -8.813 -6.506 1.00 88.50 94 ASN A C 1
ATOM 682 O O . ASN A 1 94 ? 10.157 -7.940 -7.336 1.00 88.50 94 ASN A O 1
ATOM 686 N N . ASP A 1 95 ? 10.696 -10.062 -6.848 1.00 78.50 95 ASP A N 1
ATOM 687 C CA . ASP A 1 95 ? 10.668 -10.541 -8.218 1.00 78.50 95 ASP A CA 1
ATOM 688 C C . ASP A 1 95 ? 9.211 -10.728 -8.692 1.00 78.50 95 ASP A C 1
ATOM 690 O O . ASP A 1 95 ? 8.463 -11.506 -8.076 1.00 78.50 95 ASP A O 1
ATOM 694 N N . PRO A 1 96 ? 8.801 -10.096 -9.809 1.00 63.91 96 PRO A N 1
ATOM 695 C CA . PRO A 1 96 ? 7.481 -10.302 -10.404 1.00 63.91 96 PRO A CA 1
ATOM 696 C C . PRO A 1 96 ? 7.196 -11.765 -10.797 1.00 63.91 96 PRO A C 1
ATOM 698 O O . PRO A 1 96 ? 6.029 -12.136 -10.937 1.00 63.91 96 PRO A O 1
ATOM 701 N N . TYR A 1 97 ? 8.221 -12.616 -10.936 1.00 66.62 97 TYR A N 1
ATOM 702 C CA . TYR A 1 97 ? 8.096 -14.038 -11.279 1.00 66.62 97 TYR A CA 1
ATOM 703 C C . TYR A 1 97 ? 8.029 -14.986 -10.067 1.00 66.62 97 TYR A C 1
ATOM 705 O O . TYR A 1 97 ? 7.959 -16.204 -10.246 1.00 66.62 97 TYR A O 1
ATOM 713 N N . GLY A 1 98 ? 7.967 -14.452 -8.840 1.00 59.81 98 GLY A N 1
ATOM 714 C CA . GLY A 1 98 ? 7.553 -15.206 -7.648 1.00 59.81 98 GLY A CA 1
ATOM 715 C C . GLY A 1 98 ? 8.591 -15.340 -6.533 1.00 59.81 98 GLY A C 1
ATOM 716 O O . GLY A 1 98 ? 8.283 -15.950 -5.507 1.00 59.81 98 GLY A O 1
ATOM 717 N N . ALA A 1 99 ? 9.789 -14.770 -6.678 1.00 70.38 99 ALA A N 1
ATOM 718 C CA . ALA A 1 99 ? 10.740 -14.658 -5.573 1.00 70.38 99 ALA A CA 1
ATOM 719 C C . ALA A 1 99 ? 10.488 -13.364 -4.775 1.00 70.38 99 ALA A C 1
ATOM 721 O O . ALA A 1 99 ? 10.940 -12.285 -5.136 1.00 70.38 99 ALA A O 1
ATOM 722 N N . GLY A 1 100 ? 9.759 -13.456 -3.664 1.00 78.62 100 GLY A N 1
ATOM 723 C CA . GLY A 1 100 ? 9.469 -12.286 -2.836 1.00 78.62 100 GLY A CA 1
ATOM 724 C C . GLY A 1 100 ? 8.733 -12.617 -1.548 1.00 78.62 100 GLY A C 1
ATOM 725 O O . GLY A 1 100 ? 8.110 -13.673 -1.426 1.00 78.62 100 GLY A O 1
ATOM 726 N N . ALA A 1 101 ? 8.806 -11.711 -0.575 1.00 86.69 101 ALA A N 1
ATOM 727 C CA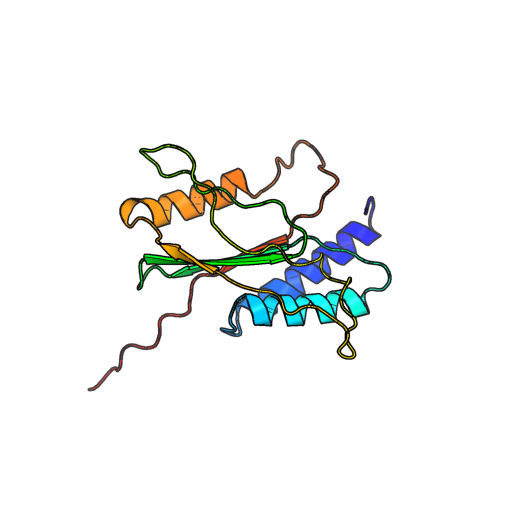 . ALA A 1 101 ? 8.039 -11.837 0.658 1.00 86.69 101 ALA A CA 1
ATOM 728 C C . ALA A 1 101 ? 6.640 -11.231 0.455 1.00 86.69 101 ALA A C 1
ATOM 730 O O . ALA A 1 101 ? 6.529 -10.117 -0.064 1.00 86.69 101 ALA A O 1
ATOM 731 N N . PRO A 1 102 ? 5.561 -11.916 0.873 1.00 90.81 102 PRO A N 1
ATOM 732 C CA . PRO A 1 102 ? 4.224 -11.359 0.752 1.00 90.81 102 PRO A CA 1
ATOM 733 C C . PRO A 1 102 ? 4.090 -10.108 1.622 1.00 90.81 102 PRO A C 1
ATOM 735 O O . PRO A 1 102 ? 4.502 -10.094 2.784 1.00 90.81 102 PRO A O 1
ATOM 738 N N . PHE A 1 103 ? 3.446 -9.076 1.079 1.00 93.19 103 PHE A N 1
ATOM 739 C CA . PHE A 1 103 ? 3.069 -7.913 1.869 1.00 93.19 103 PHE A CA 1
ATOM 740 C C . PHE A 1 103 ? 2.032 -8.303 2.916 1.00 93.19 103 PHE A C 1
ATOM 742 O O . PHE A 1 103 ? 0.994 -8.893 2.607 1.00 93.19 103 PHE A O 1
ATOM 749 N N . GLN A 1 104 ? 2.317 -7.959 4.165 1.00 94.50 104 GLN A N 1
ATOM 750 C CA . GLN A 1 104 ? 1.440 -8.242 5.288 1.00 94.50 104 GLN A CA 1
ATOM 751 C C . GLN A 1 104 ? 0.651 -6.991 5.654 1.00 94.50 104 GLN A C 1
ATOM 753 O O . GLN A 1 104 ? 1.173 -5.877 5.643 1.00 94.50 104 GLN A O 1
ATOM 758 N N . GLN A 1 105 ? -0.616 -7.198 5.997 1.00 93.06 105 GLN A N 1
ATOM 759 C CA . GLN A 1 105 ? -1.488 -6.146 6.493 1.00 93.06 105 GLN A CA 1
ATOM 760 C C . GLN A 1 105 ? -1.861 -6.405 7.948 1.00 93.06 105 GLN A C 1
ATOM 762 O O . GLN A 1 105 ? -1.919 -7.557 8.381 1.00 93.06 105 GLN A O 1
ATOM 767 N N . ALA A 1 106 ? -2.158 -5.339 8.681 1.00 91.25 106 ALA A N 1
ATOM 768 C CA . ALA A 1 106 ? -2.679 -5.418 10.036 1.00 91.25 106 ALA A CA 1
ATOM 769 C C . ALA A 1 106 ? -3.934 -4.563 10.170 1.00 91.25 106 ALA A C 1
ATOM 771 O O . ALA A 1 106 ? -4.022 -3.475 9.598 1.00 91.25 106 ALA A O 1
ATOM 772 N N . THR A 1 107 ? -4.884 -5.066 10.951 1.00 90.31 107 THR A N 1
ATOM 773 C CA . THR A 1 107 ? -6.081 -4.329 11.348 1.00 90.31 107 THR A CA 1
ATOM 774 C C . THR A 1 107 ? -5.860 -3.736 12.732 1.00 90.31 107 THR A C 1
ATOM 776 O O . THR A 1 107 ? -5.384 -4.413 13.642 1.00 90.31 107 THR A O 1
ATOM 779 N N . GLN A 1 108 ? -6.195 -2.462 12.881 1.00 84.06 108 GLN A N 1
ATOM 780 C CA . GLN A 1 108 ? -6.068 -1.685 14.104 1.00 84.06 108 GLN A CA 1
ATOM 781 C C . GLN A 1 108 ? -7.425 -1.053 14.426 1.00 84.06 108 GLN A C 1
ATOM 783 O O . GLN A 1 108 ? -8.092 -0.567 13.515 1.00 84.06 108 GLN A O 1
ATOM 788 N N . PRO A 1 109 ? -7.846 -0.995 15.696 1.00 79.44 109 PRO A N 1
ATOM 789 C CA . PRO A 1 109 ? -9.082 -0.313 16.055 1.00 79.44 109 PRO A CA 1
ATOM 790 C C . PRO A 1 109 ? -8.970 1.192 15.770 1.00 79.44 109 PRO A C 1
ATOM 792 O O . PRO A 1 109 ? -7.974 1.831 16.139 1.00 79.44 109 PRO A O 1
ATOM 795 N N . ALA A 1 110 ? -10.000 1.761 15.147 1.00 70.88 110 ALA A N 1
ATOM 796 C CA . ALA A 1 110 ? -10.195 3.191 14.943 1.00 70.88 110 ALA A CA 1
ATOM 797 C C . ALA A 1 110 ? -11.129 3.742 16.034 1.00 70.88 110 ALA A C 1
ATOM 799 O O . ALA A 1 110 ? -12.164 3.153 16.335 1.00 70.88 110 ALA A O 1
ATOM 800 N N . TYR A 1 111 ? -10.791 4.877 16.647 1.00 61.03 111 TYR A N 1
ATOM 801 C CA . TYR A 1 111 ? -11.672 5.491 17.644 1.00 61.03 111 TYR A CA 1
ATOM 802 C C . TYR A 1 111 ? -12.803 6.268 16.949 1.00 61.03 111 TYR A C 1
ATOM 804 O O . TYR A 1 111 ? -12.559 7.035 16.020 1.00 61.03 111 TYR A O 1
ATOM 812 N N . ARG A 1 112 ? -14.045 6.056 17.400 1.00 51.59 112 ARG A N 1
ATOM 813 C CA . ARG A 1 112 ? -15.296 6.511 16.759 1.00 51.59 112 ARG A CA 1
ATOM 814 C C . ARG A 1 112 ? -15.400 8.029 16.581 1.00 51.59 112 ARG A C 1
ATOM 816 O O . ARG A 1 112 ? -15.839 8.485 15.535 1.00 51.59 112 ARG A O 1
ATOM 823 N N . GLU A 1 113 ? -14.945 8.790 17.571 1.00 51.09 113 GLU A N 1
ATOM 824 C CA . GLU A 1 113 ? -14.935 10.266 17.565 1.00 51.09 113 GLU A CA 1
ATOM 825 C C . GLU A 1 113 ? -13.811 10.840 16.688 1.00 51.09 113 GLU A C 1
ATOM 827 O O . GLU A 1 113 ? -13.786 12.022 16.363 1.00 51.09 113 GLU A O 1
ATOM 832 N N . SER A 1 114 ? -12.888 9.972 16.276 1.00 51.84 114 SER A N 1
ATOM 833 C CA . SER A 1 114 ? -11.656 10.321 15.597 1.00 51.84 114 SER A CA 1
ATOM 834 C C . SER A 1 114 ? -11.824 10.280 14.084 1.00 51.84 114 SER A C 1
ATOM 836 O O . SER A 1 114 ? -11.054 10.939 13.429 1.00 51.84 114 SER A O 1
ATOM 838 N N . LEU A 1 115 ? -12.754 9.541 13.476 1.00 51.66 115 LEU A N 1
ATOM 839 C CA . LEU A 1 115 ? -12.652 9.177 12.048 1.00 51.66 115 LEU A CA 1
ATOM 840 C C . LEU A 1 115 ? -12.661 10.362 11.062 1.00 51.66 115 LEU A C 1
ATOM 842 O O . LEU A 1 115 ? -11.767 10.428 10.217 1.00 51.66 115 LEU A O 1
ATOM 846 N N . ASP A 1 116 ? -13.574 11.323 11.217 1.00 49.72 116 ASP A N 1
ATOM 847 C CA . ASP A 1 116 ? -13.608 12.525 10.365 1.00 49.72 116 ASP A CA 1
ATOM 848 C C . ASP A 1 116 ? -12.396 13.440 10.628 1.00 49.72 116 ASP A C 1
ATOM 850 O O . ASP A 1 116 ? -11.748 13.913 9.696 1.00 49.72 116 ASP A O 1
ATOM 854 N N . GLN A 1 117 ? -11.995 13.605 11.894 1.00 47.81 117 GLN A N 1
ATOM 855 C CA . GLN A 1 117 ? -10.793 14.368 12.268 1.00 47.81 117 GLN A CA 1
ATOM 856 C C . GLN A 1 117 ? -9.479 13.638 11.954 1.00 47.81 117 GLN A C 1
ATOM 858 O O . GLN A 1 117 ? -8.456 14.273 11.736 1.00 47.81 117 GLN A O 1
ATOM 863 N N . THR A 1 118 ? -9.487 12.310 11.906 1.00 46.16 118 THR A N 1
ATOM 864 C CA . THR A 1 118 ? -8.341 11.434 11.636 1.00 46.16 118 THR A CA 1
ATOM 865 C C . THR A 1 118 ? -8.112 11.362 10.151 1.00 46.16 118 THR A C 1
ATOM 867 O O . THR A 1 118 ? -6.961 11.357 9.758 1.00 46.16 118 THR A O 1
ATOM 870 N N . ALA A 1 119 ? -9.153 11.379 9.316 1.00 50.72 119 ALA A N 1
ATOM 871 C CA . ALA A 1 119 ? -8.977 11.598 7.886 1.00 50.72 119 ALA A CA 1
ATOM 872 C C . ALA A 1 119 ? -8.258 12.939 7.637 1.00 50.72 119 ALA A C 1
ATOM 874 O O . ALA A 1 119 ? -7.229 12.961 6.964 1.00 50.72 119 ALA A O 1
ATOM 875 N N . ASP A 1 120 ? -8.707 14.020 8.283 1.00 44.44 120 ASP A N 1
ATOM 876 C CA . ASP A 1 120 ? -8.075 15.343 8.182 1.00 44.44 120 ASP A CA 1
ATOM 877 C C . ASP A 1 120 ? -6.651 15.395 8.772 1.00 44.44 120 ASP A C 1
ATOM 879 O O . ASP A 1 120 ? -5.763 16.033 8.202 1.00 44.44 120 ASP A O 1
ATOM 883 N N . LEU A 1 121 ? -6.394 14.722 9.899 1.00 44.00 121 LEU A N 1
ATOM 884 C CA . LEU A 1 121 ? -5.077 14.667 10.547 1.00 44.00 121 LEU A CA 1
ATOM 885 C C . LEU A 1 121 ? -4.108 13.723 9.825 1.00 44.00 121 LEU A C 1
ATOM 887 O O . LEU A 1 121 ? -2.925 14.040 9.737 1.00 44.00 121 LEU A O 1
ATOM 891 N N . LEU A 1 122 ? -4.584 12.609 9.260 1.00 50.41 122 LEU A N 1
ATOM 892 C CA . LEU A 1 122 ? -3.807 11.717 8.395 1.00 50.41 122 LEU A CA 1
ATOM 893 C C . LEU A 1 122 ? -3.394 12.463 7.127 1.00 50.41 122 LEU A C 1
ATOM 895 O O . LEU A 1 122 ? -2.221 12.432 6.779 1.00 50.41 122 LEU A O 1
ATOM 899 N N . ILE A 1 123 ? -4.303 13.210 6.490 1.00 48.06 123 ILE A N 1
ATOM 900 C CA . ILE A 1 123 ? -3.972 14.058 5.334 1.00 48.06 123 ILE A CA 1
ATOM 901 C C . ILE A 1 123 ? -2.930 15.125 5.715 1.00 48.06 123 ILE A C 1
ATOM 903 O O . ILE A 1 123 ? -1.990 15.345 4.959 1.00 48.06 123 ILE A O 1
ATOM 907 N N . LYS A 1 124 ? -3.039 15.751 6.896 1.00 37.38 124 LYS A N 1
ATOM 908 C CA . LYS A 1 124 ? -2.091 16.788 7.357 1.00 37.38 124 LYS A CA 1
ATOM 909 C C . LYS A 1 124 ? -0.730 16.259 7.815 1.00 37.38 124 LYS A C 1
ATOM 911 O O . LYS A 1 124 ? 0.242 16.999 7.749 1.00 37.38 124 LYS A O 1
ATOM 916 N N . THR A 1 125 ? -0.663 15.023 8.304 1.00 40.31 125 THR A N 1
ATOM 917 C CA . THR A 1 125 ? 0.566 14.431 8.869 1.00 40.31 125 THR A CA 1
ATOM 918 C C . THR A 1 125 ? 1.316 13.577 7.842 1.00 40.31 125 THR A C 1
ATOM 920 O O . THR A 1 125 ? 2.514 13.363 7.985 1.00 40.31 125 THR A O 1
ATOM 923 N N . LEU A 1 126 ? 0.625 13.079 6.810 1.00 44.91 126 LEU A N 1
ATOM 924 C CA . LEU A 1 126 ? 1.175 12.155 5.808 1.00 44.91 126 LEU A CA 1
ATOM 925 C C . LEU A 1 126 ? 1.295 12.768 4.401 1.00 44.91 126 LEU A C 1
ATOM 927 O O . LEU A 1 126 ? 1.783 12.100 3.490 1.00 44.91 126 LEU A O 1
ATOM 931 N N . LEU A 1 127 ? 0.866 14.020 4.202 1.00 42.31 127 LEU A N 1
ATOM 932 C CA . LEU A 1 127 ? 1.356 14.837 3.094 1.00 42.31 127 LEU A CA 1
ATOM 933 C C . LEU A 1 127 ? 2.632 15.539 3.578 1.00 42.31 127 LEU A C 1
ATOM 935 O O . LEU A 1 127 ? 2.537 16.337 4.512 1.00 42.31 127 LEU A O 1
ATOM 939 N N . PRO A 1 128 ? 3.813 15.259 2.996 1.00 39.66 128 PRO A N 1
ATOM 940 C CA . PRO A 1 128 ? 5.008 16.025 3.318 1.00 39.66 128 PRO A CA 1
ATOM 941 C C . PRO A 1 128 ? 4.746 17.510 3.050 1.00 39.66 128 PRO A C 1
ATOM 943 O O . PRO A 1 128 ? 3.984 17.864 2.143 1.00 39.66 128 PRO A O 1
ATOM 946 N N . ASP A 1 129 ? 5.358 18.377 3.855 1.00 38.06 129 ASP A N 1
ATOM 947 C CA . ASP A 1 129 ? 5.299 19.817 3.634 1.00 38.06 129 ASP A CA 1
ATOM 948 C C . ASP A 1 129 ? 5.822 20.126 2.223 1.00 38.06 129 ASP A C 1
ATOM 950 O O . ASP A 1 129 ? 7.009 19.990 1.934 1.00 38.06 129 ASP A O 1
ATOM 954 N N . MET A 1 130 ? 4.924 20.533 1.322 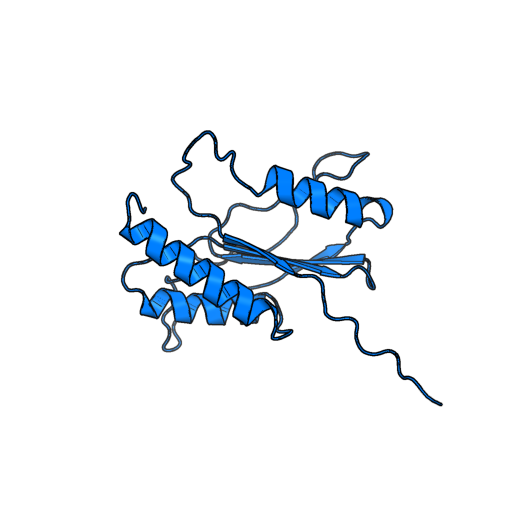1.00 37.12 130 MET A N 1
ATOM 955 C CA . MET A 1 130 ? 5.253 20.859 -0.071 1.00 37.12 130 MET A CA 1
ATOM 956 C C . MET A 1 130 ? 6.203 22.069 -0.175 1.00 37.12 130 MET A C 1
ATOM 958 O O . MET A 1 130 ? 6.699 22.356 -1.266 1.00 37.12 130 MET A O 1
ATOM 962 N N . ALA A 1 131 ? 6.448 22.792 0.929 1.00 38.91 131 ALA A N 1
ATOM 963 C CA . ALA A 1 131 ? 7.419 23.882 1.010 1.00 38.91 131 ALA A CA 1
ATOM 964 C C . ALA A 1 131 ? 8.878 23.399 1.111 1.00 38.91 131 ALA A C 1
ATOM 966 O O . ALA A 1 131 ? 9.794 24.171 0.818 1.00 38.91 131 ALA A O 1
ATOM 967 N N . THR A 1 132 ? 9.110 22.133 1.467 1.00 37.53 132 THR A N 1
ATOM 968 C CA . THR A 1 132 ? 10.438 21.510 1.477 1.00 37.53 132 THR A CA 1
ATOM 969 C C . THR A 1 132 ? 10.405 20.259 0.604 1.00 37.53 132 THR A C 1
ATOM 971 O O . THR A 1 132 ? 9.698 19.317 0.950 1.00 37.53 132 THR A O 1
ATOM 974 N N . PRO A 1 133 ? 11.120 20.215 -0.534 1.00 36.78 133 PRO A N 1
ATOM 975 C CA . PRO A 1 133 ? 11.161 19.018 -1.361 1.00 36.78 133 PRO A CA 1
ATOM 976 C C . PRO A 1 133 ? 11.900 17.920 -0.592 1.00 36.78 133 PRO A C 1
ATOM 978 O O . PRO A 1 133 ? 13.128 17.893 -0.576 1.00 36.78 133 PRO A O 1
ATOM 981 N N . ASP A 1 134 ? 11.142 17.067 0.089 1.00 37.28 134 ASP A N 1
ATOM 982 C CA . ASP A 1 134 ? 11.670 15.871 0.727 1.00 37.28 134 ASP A CA 1
ATOM 983 C C . ASP A 1 134 ? 11.898 14.800 -0.350 1.00 37.28 134 ASP A C 1
ATOM 985 O O . ASP A 1 134 ? 11.056 14.582 -1.227 1.00 37.28 134 ASP A O 1
ATOM 989 N N . ASP A 1 135 ? 13.081 14.189 -0.335 1.00 39.81 135 ASP A N 1
ATOM 990 C CA . ASP A 1 135 ? 13.608 13.330 -1.408 1.00 39.81 135 ASP A CA 1
ATOM 991 C C . ASP A 1 135 ? 13.043 11.887 -1.374 1.00 39.81 135 ASP A C 1
ATOM 993 O O . ASP A 1 135 ? 13.405 11.049 -2.214 1.00 39.81 135 ASP A O 1
ATOM 997 N N . ASP A 1 136 ? 12.131 11.608 -0.437 1.00 39.59 136 ASP A N 1
ATOM 998 C CA . ASP A 1 136 ? 11.481 10.317 -0.226 1.00 39.59 136 ASP A CA 1
ATOM 999 C C . ASP A 1 136 ? 10.035 10.352 -0.717 1.00 39.59 136 ASP A C 1
ATOM 1001 O O . ASP A 1 136 ? 9.124 10.884 -0.074 1.00 39.59 136 ASP A O 1
ATOM 1005 N N . VAL A 1 137 ? 9.798 9.770 -1.895 1.00 45.56 137 VAL A N 1
ATOM 1006 C CA . VAL A 1 137 ? 8.453 9.772 -2.457 1.00 45.56 137 VAL A CA 1
ATOM 1007 C C . VAL A 1 137 ? 7.562 8.764 -1.744 1.00 45.56 137 VAL A C 1
ATOM 1009 O O . VAL A 1 137 ? 7.497 7.591 -2.099 1.00 45.56 137 VAL A O 1
ATOM 1012 N N . THR A 1 138 ? 6.833 9.259 -0.754 1.00 45.00 138 THR A N 1
ATOM 1013 C CA . THR A 1 138 ? 5.825 8.492 -0.032 1.00 45.00 138 THR A CA 1
ATOM 1014 C C . THR A 1 138 ? 4.513 8.515 -0.810 1.00 45.00 138 THR A C 1
ATOM 1016 O O . THR A 1 138 ? 3.843 9.546 -0.909 1.00 45.00 138 THR A O 1
ATOM 1019 N N . LEU A 1 139 ? 4.114 7.370 -1.370 1.00 51.53 139 LEU A N 1
ATOM 1020 C CA . LEU A 1 139 ? 2.761 7.214 -1.899 1.00 51.53 139 LEU A CA 1
ATOM 1021 C C . LEU A 1 139 ? 1.818 6.831 -0.754 1.00 51.53 139 LEU A C 1
ATOM 1023 O O . LEU A 1 139 ? 1.804 5.678 -0.315 1.00 51.53 139 LEU A O 1
ATOM 1027 N N . LEU A 1 140 ? 1.029 7.804 -0.296 1.00 54.88 140 LEU A N 1
ATOM 1028 C CA . LEU A 1 140 ? -0.060 7.584 0.648 1.00 54.88 140 LEU A CA 1
ATOM 1029 C C . LEU A 1 140 ? -1.376 7.357 -0.089 1.00 54.88 140 LEU A C 1
ATOM 1031 O O . LEU A 1 140 ? -1.799 8.174 -0.911 1.00 54.88 140 LEU A O 1
ATOM 1035 N N . LEU A 1 141 ? -2.049 6.269 0.264 1.00 52.78 141 LE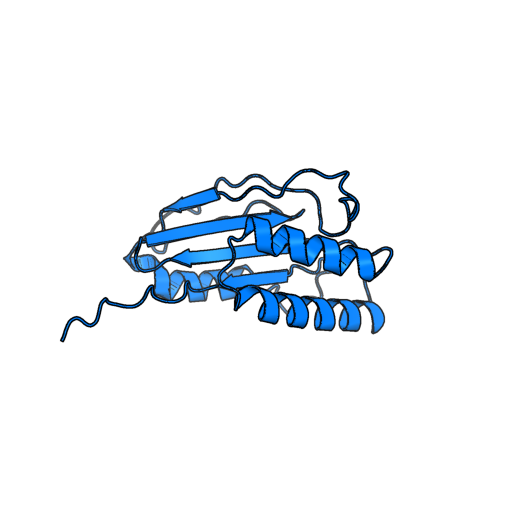U A N 1
ATOM 1036 C CA . LEU A 1 141 ? -3.345 5.905 -0.289 1.00 52.78 141 LEU A CA 1
ATOM 1037 C C . LEU A 1 141 ? -4.322 5.713 0.855 1.00 52.78 141 LEU A C 1
ATOM 1039 O O . LEU A 1 141 ? -4.149 4.808 1.669 1.00 52.78 141 LEU A O 1
ATOM 1043 N N . ILE A 1 142 ? -5.327 6.583 0.902 1.00 54.91 142 ILE A N 1
ATOM 1044 C CA . ILE A 1 142 ? -6.427 6.506 1.857 1.00 54.91 142 ILE A CA 1
ATOM 1045 C C . ILE A 1 142 ? -7.647 5.998 1.091 1.00 54.91 142 ILE A C 1
ATOM 1047 O 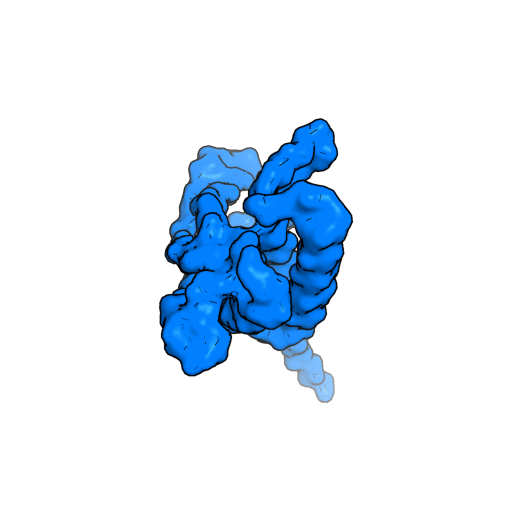O . ILE A 1 142 ? -8.183 6.699 0.232 1.00 54.91 142 ILE A O 1
ATOM 1051 N N . GLY A 1 143 ? -8.049 4.761 1.369 1.00 47.53 143 GLY A N 1
ATOM 1052 C CA . GLY A 1 143 ? -9.275 4.162 0.846 1.00 47.53 143 GLY A CA 1
ATOM 1053 C C . GLY A 1 143 ? -10.395 4.198 1.884 1.00 47.53 143 GLY A C 1
ATOM 1054 O O . GLY A 1 143 ? -10.162 3.917 3.059 1.00 47.53 143 GLY A O 1
ATOM 1055 N N . LEU A 1 144 ? -11.617 4.499 1.447 1.00 46.44 144 LEU A N 1
ATOM 1056 C CA . LEU A 1 144 ? -12.838 4.193 2.197 1.00 46.44 144 LEU A CA 1
ATOM 1057 C C . LEU A 1 144 ? -13.434 2.915 1.589 1.00 46.44 144 LEU A C 1
ATOM 1059 O O . LEU A 1 144 ? -13.501 2.836 0.357 1.00 46.44 144 LEU A O 1
ATOM 1063 N N . PRO A 1 145 ? -13.825 1.909 2.390 1.00 46.16 145 PRO A N 1
ATOM 1064 C CA . PRO A 1 145 ? -14.447 0.711 1.855 1.00 46.16 145 PRO A CA 1
ATOM 1065 C C . PRO A 1 145 ? -15.747 1.082 1.150 1.00 46.16 145 PRO A C 1
ATOM 1067 O O . PRO A 1 145 ? -16.481 1.979 1.576 1.00 46.16 145 PRO A O 1
ATOM 1070 N N . ILE A 1 146 ? -16.032 0.378 0.060 1.00 47.31 146 ILE A N 1
ATOM 1071 C CA . ILE A 1 146 ? -17.319 0.505 -0.612 1.00 47.31 146 ILE A CA 1
ATOM 1072 C C . ILE A 1 146 ? -18.366 -0.081 0.347 1.00 47.31 146 ILE A C 1
ATOM 1074 O O . ILE A 1 146 ? -18.182 -1.215 0.800 1.00 47.31 146 ILE A O 1
ATOM 1078 N N . PRO A 1 147 ? -19.440 0.653 0.698 1.00 43.94 147 PRO A N 1
ATOM 1079 C CA . PRO A 1 147 ? -20.475 0.116 1.568 1.00 43.94 147 PRO A CA 1
ATOM 1080 C C . PRO A 1 147 ? -21.007 -1.178 0.950 1.00 43.94 147 PRO A C 1
ATOM 1082 O O . PRO A 1 147 ? -21.478 -1.186 -0.191 1.00 43.94 147 PRO A O 1
ATOM 1085 N N . LYS A 1 148 ? -20.885 -2.290 1.684 1.00 46.88 148 LYS A N 1
ATOM 1086 C CA . LYS A 1 148 ? -21.496 -3.557 1.279 1.00 46.88 148 LYS A CA 1
ATOM 1087 C C . LYS A 1 148 ? -22.992 -3.300 1.206 1.00 46.88 148 LYS A C 1
ATOM 1089 O O . LYS A 1 148 ? -23.565 -2.869 2.203 1.00 46.88 148 LYS A O 1
ATOM 1094 N N . GLY A 1 149 ? -23.564 -3.477 0.015 1.00 43.81 149 GLY A N 1
ATOM 1095 C CA . GLY A 1 149 ? -24.951 -3.133 -0.272 1.00 43.81 149 GLY A CA 1
ATOM 1096 C C . GLY A 1 149 ? -25.870 -3.582 0.855 1.00 43.81 149 GLY A C 1
ATOM 1097 O O . GLY A 1 149 ? -25.834 -4.744 1.260 1.00 43.81 149 GLY A O 1
ATOM 1098 N N . GLU A 1 150 ? -26.660 -2.648 1.376 1.00 41.66 150 GLU A N 1
ATOM 1099 C CA . GLU A 1 150 ? -27.832 -3.004 2.154 1.00 41.66 150 GLU 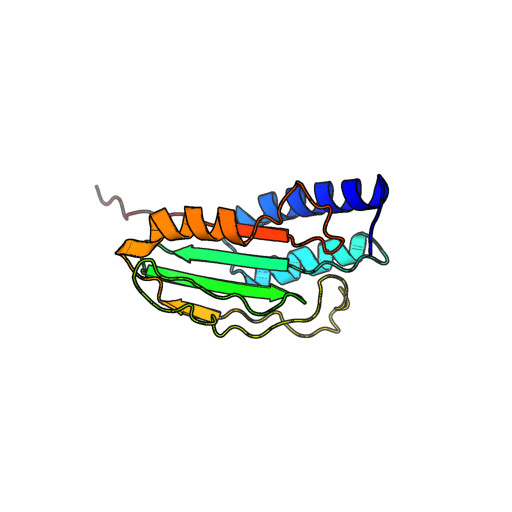A CA 1
ATOM 1100 C C . GLU A 1 150 ? -28.662 -3.957 1.289 1.00 41.66 150 GLU A C 1
ATOM 1102 O O . GLU A 1 150 ? -28.981 -3.640 0.139 1.00 41.66 150 GLU A O 1
ATOM 1107 N N . ASP A 1 151 ? -28.968 -5.143 1.819 1.00 44.78 151 ASP A N 1
ATOM 1108 C CA . ASP A 1 151 ? -29.992 -6.019 1.261 1.00 44.78 151 ASP A CA 1
ATOM 1109 C C . ASP A 1 151 ? -31.304 -5.225 1.237 1.00 44.78 151 ASP A C 1
ATOM 1111 O O . ASP A 1 151 ? -32.068 -5.214 2.205 1.00 44.78 151 ASP A O 1
ATOM 1115 N N . PHE A 1 152 ? -31.577 -4.541 0.126 1.00 42.00 152 PHE A N 1
ATOM 1116 C CA . PHE A 1 152 ? -32.868 -3.926 -0.128 1.00 42.00 152 PHE A CA 1
ATOM 1117 C C . PHE A 1 152 ? -33.844 -5.048 -0.491 1.00 42.00 152 PHE A C 1
ATOM 1119 O O . PHE A 1 152 ? -34.171 -5.289 -1.651 1.00 42.00 152 PHE A O 1
ATOM 1126 N N . ARG A 1 153 ? -34.266 -5.798 0.530 1.00 41.69 153 ARG A N 1
ATOM 1127 C CA . ARG A 1 153 ? -35.471 -6.617 0.462 1.00 41.69 153 ARG A CA 1
ATOM 1128 C C . ARG A 1 153 ? -36.666 -5.667 0.449 1.00 41.69 153 ARG A C 1
ATOM 1130 O O . ARG A 1 153 ? -37.038 -5.133 1.492 1.00 41.69 153 ARG A O 1
ATOM 1137 N N . ALA A 1 154 ? -37.243 -5.490 -0.733 1.00 41.19 154 ALA A N 1
ATOM 1138 C CA . ALA A 1 154 ? -38.622 -5.063 -0.934 1.00 41.19 154 ALA A CA 1
ATOM 1139 C C . ALA A 1 154 ? -39.352 -6.156 -1.719 1.00 41.19 154 ALA A C 1
ATOM 1141 O O . ALA A 1 154 ? -38.735 -6.703 -2.663 1.00 41.19 154 ALA A O 1
#

Radius of gyration: 16.39 Å; chains: 1; bounding box: 55×39×39 Å